Protein AF-A0A3A0GDC6-F1 (afdb_monomer)

Nearest PDB structures (foldseek):
  3p01-assembly2_C  TM=3.573E-01  e=4.827E+00  Nostoc sp. PCC 7120 = FACHB-418
  1r8g-assembly1_A  TM=3.312E-01  e=4.232E+00  Escherichia coli
  2rrn-assembly1_A  TM=3.074E-01  e=6.705E+00  Thermus thermophilus HB8

pLDDT: mean 81.89, std 13.99, range [36.81, 94.62]

Foldseek 3Di:
DPQLFFKFKDFPVVDDDPVLVVVCVVPVVQFAKDPDWQAAPQPRTTMTMTGRNVLDDPVNVVVVSVCCRPPPSNVCVVVVHDDDRVSRTDRPDDPD

Radius of gyration: 12.7 Å; Cα contacts (8 Å, |Δi|>4): 130; chains: 1; bounding box: 35×28×30 Å

Solvent-accessible surface area (backbone atoms only — not comparable to full-atom values): 5557 Å² total; per-residue (Å²): 130,83,80,48,63,30,32,37,47,32,48,55,91,77,42,75,52,73,67,57,53,51,58,28,66,76,42,56,91,39,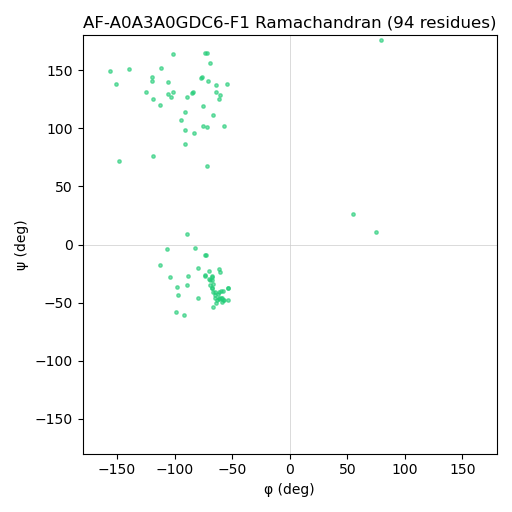31,37,73,52,92,64,73,48,61,34,86,75,82,62,52,52,28,36,38,35,33,29,59,82,77,38,54,79,65,55,46,51,50,53,52,51,45,43,43,64,61,47,48,33,46,32,53,73,71,77,40,78,78,49,78,69,71,30,41,45,57,67,66,81,90,125

Structure (mmCIF, N/CA/C/O backbone):
data_AF-A0A3A0GDC6-F1
#
_entry.id   AF-A0A3A0GDC6-F1
#
loop_
_atom_site.group_PDB
_atom_site.id
_atom_site.type_symbol
_atom_site.label_atom_id
_atom_site.label_alt_id
_atom_site.label_comp_id
_atom_site.label_asym_id
_atom_site.label_entity_id
_atom_site.label_seq_id
_atom_site.pdbx_PDB_ins_code
_atom_site.Cartn_x
_atom_site.Cartn_y
_atom_site.Cartn_z
_atom_site.occupancy
_atom_site.B_iso_or_equiv
_atom_site.auth_seq_id
_atom_site.auth_comp_id
_atom_site.auth_asym_id
_atom_site.auth_atom_id
_atom_site.pdbx_PDB_model_num
ATOM 1 N N . MET A 1 1 ? -21.275 4.076 -2.628 1.00 41.06 1 MET A N 1
ATOM 2 C CA . MET A 1 1 ? -20.330 2.986 -2.950 1.00 41.06 1 MET A CA 1
ATOM 3 C C . MET A 1 1 ? -19.615 2.640 -1.650 1.00 41.06 1 MET A C 1
ATOM 5 O O . MET A 1 1 ? -19.027 3.542 -1.076 1.00 41.06 1 MET A O 1
ATOM 9 N N . ARG A 1 2 ? -19.776 1.430 -1.090 1.00 49.06 2 ARG A N 1
ATOM 10 C CA . ARG A 1 2 ? -18.988 1.018 0.090 1.00 49.06 2 ARG A CA 1
ATOM 11 C C . ARG A 1 2 ? -17.540 0.917 -0.384 1.00 49.06 2 ARG A C 1
ATOM 13 O O . ARG A 1 2 ? -17.281 0.066 -1.230 1.00 49.06 2 ARG A O 1
ATOM 20 N N . ASP A 1 3 ? -16.660 1.806 0.076 1.00 56.22 3 ASP A N 1
ATOM 21 C CA . ASP A 1 3 ? -15.225 1.737 -0.227 1.00 56.22 3 ASP A CA 1
ATOM 22 C C . ASP A 1 3 ? -14.722 0.363 0.248 1.00 56.22 3 ASP A C 1
ATOM 24 O O . ASP A 1 3 ? -14.590 0.121 1.442 1.00 56.22 3 ASP A O 1
ATOM 28 N N . ARG A 1 4 ? -14.534 -0.570 -0.693 1.00 70.50 4 ARG A N 1
ATOM 29 C CA . ARG A 1 4 ? -13.976 -1.914 -0.451 1.00 70.50 4 ARG A CA 1
ATOM 30 C C . ARG A 1 4 ? -12.443 -1.894 -0.411 1.00 70.50 4 ARG A C 1
ATOM 32 O O . ARG A 1 4 ? -11.820 -2.928 -0.192 1.00 70.50 4 ARG A O 1
ATOM 39 N N . VAL A 1 5 ? -11.843 -0.730 -0.661 1.00 80.62 5 VAL A N 1
ATOM 40 C CA . VAL A 1 5 ? -10.400 -0.497 -0.603 1.00 80.62 5 VAL A CA 1
ATOM 41 C C . VAL A 1 5 ? -9.985 -0.414 0.858 1.00 80.62 5 VAL A C 1
ATOM 43 O O . VAL A 1 5 ? -10.469 0.456 1.580 1.00 80.62 5 VAL A O 1
ATOM 46 N N . ALA A 1 6 ? -9.103 -1.320 1.275 1.00 87.75 6 ALA A N 1
ATOM 47 C CA . ALA A 1 6 ? -8.606 -1.388 2.648 1.00 87.75 6 ALA A CA 1
ATOM 48 C C . ALA A 1 6 ? -7.116 -1.039 2.739 1.00 87.75 6 ALA A C 1
ATOM 50 O O . ALA A 1 6 ? -6.625 -0.724 3.815 1.00 87.75 6 ALA A O 1
ATOM 51 N N . ILE A 1 7 ? -6.390 -1.075 1.621 1.00 90.31 7 ILE A N 1
ATOM 52 C CA . ILE A 1 7 ? -5.000 -0.640 1.546 1.00 90.31 7 ILE A CA 1
ATOM 53 C C . ILE A 1 7 ? -4.695 -0.138 0.135 1.00 90.31 7 ILE A C 1
ATOM 55 O O . ILE A 1 7 ? -5.131 -0.724 -0.855 1.00 90.31 7 ILE A O 1
ATOM 59 N N . VAL A 1 8 ? -3.955 0.960 0.051 1.00 91.31 8 VAL A N 1
ATOM 60 C CA . VAL A 1 8 ? -3.412 1.496 -1.199 1.00 91.31 8 VAL A CA 1
ATOM 61 C C . VAL A 1 8 ? -1.899 1.535 -1.104 1.00 91.31 8 VAL A C 1
ATOM 63 O O . VAL A 1 8 ? -1.347 1.859 -0.053 1.00 91.31 8 VAL A O 1
ATOM 66 N N . PHE A 1 9 ? -1.237 1.205 -2.201 1.00 91.44 9 PHE A N 1
ATOM 67 C CA . PHE A 1 9 ? 0.210 1.199 -2.345 1.00 91.44 9 PHE A CA 1
ATOM 68 C C . PHE A 1 9 ? 0.627 2.307 -3.316 1.00 91.44 9 PHE A C 1
ATOM 70 O O . PHE A 1 9 ? -0.144 2.678 -4.189 1.00 91.44 9 PHE A O 1
ATOM 77 N N . TYR A 1 10 ? 1.827 2.860 -3.179 1.00 89.69 10 TYR A N 1
ATOM 78 C CA . TYR A 1 10 ? 2.340 3.850 -4.131 1.00 89.69 10 TYR A CA 1
ATOM 79 C C . TYR A 1 10 ? 3.872 3.893 -4.130 1.00 89.69 10 TYR A C 1
ATOM 81 O O . TYR A 1 10 ? 4.489 3.652 -3.084 1.00 89.69 10 TYR A O 1
ATOM 89 N N . PRO A 1 11 ? 4.517 4.219 -5.265 1.00 89.12 11 PRO A N 1
ATOM 90 C CA . PRO A 1 11 ? 5.963 4.399 -5.310 1.00 89.12 11 PRO A CA 1
ATOM 91 C C . PRO A 1 11 ? 6.399 5.534 -4.381 1.00 89.12 11 PRO A C 1
ATOM 93 O O . PRO A 1 11 ? 5.891 6.652 -4.452 1.00 89.12 11 PRO A O 1
ATOM 96 N N . GLU A 1 12 ? 7.378 5.273 -3.516 1.00 91.00 12 GLU A N 1
ATOM 97 C CA . GLU A 1 12 ? 7.818 6.238 -2.502 1.00 91.00 12 GLU A CA 1
ATOM 98 C C . GLU A 1 12 ? 8.281 7.565 -3.117 1.00 91.00 12 GLU A C 1
ATOM 100 O O . GLU A 1 12 ? 7.981 8.633 -2.589 1.00 91.00 12 GLU A O 1
ATOM 105 N N . LYS A 1 13 ? 8.999 7.493 -4.243 1.00 88.88 13 LYS A N 1
ATOM 106 C CA . LYS A 1 13 ? 9.549 8.669 -4.930 1.00 88.88 13 LYS A CA 1
ATOM 107 C C . LYS A 1 13 ? 8.485 9.546 -5.583 1.00 88.88 13 LYS A C 1
ATOM 109 O O . LYS A 1 13 ? 8.700 10.745 -5.715 1.00 88.88 13 LYS A O 1
ATOM 114 N N . GLU A 1 14 ? 7.385 8.947 -6.022 1.00 86.88 14 GLU A N 1
ATOM 115 C CA . GLU A 1 14 ? 6.295 9.646 -6.710 1.00 86.88 14 GLU A CA 1
ATOM 116 C C . GLU A 1 14 ? 5.268 10.180 -5.708 1.00 86.88 14 GLU A C 1
ATOM 118 O O . GLU A 1 14 ? 4.644 11.213 -5.941 1.00 86.88 14 GLU A O 1
ATOM 123 N N . GLY A 1 15 ? 5.156 9.519 -4.554 1.00 88.88 15 GLY A N 1
ATOM 124 C CA . GLY A 1 15 ? 4.187 9.856 -3.526 1.00 88.88 15 GLY A CA 1
ATOM 125 C C . GLY A 1 15 ? 2.785 9.321 -3.840 1.00 88.88 15 GLY A C 1
ATOM 126 O O . GLY A 1 15 ? 2.554 8.696 -4.876 1.00 88.88 15 GLY A O 1
ATOM 127 N N . PRO A 1 16 ? 1.837 9.511 -2.909 1.00 88.69 16 PRO A N 1
ATOM 128 C CA . PRO A 1 16 ? 0.469 9.052 -3.091 1.00 88.69 16 PRO A CA 1
ATOM 129 C C . PRO A 1 16 ? -0.250 9.895 -4.148 1.00 88.69 16 PRO A C 1
ATOM 131 O O . PRO A 1 16 ? -0.135 11.123 -4.177 1.00 88.69 16 PRO A O 1
ATOM 134 N N . LEU A 1 17 ? -1.055 9.236 -4.978 1.00 86.44 17 LEU A N 1
ATOM 135 C CA . LEU A 1 17 ? -1.872 9.906 -5.989 1.00 86.44 17 LEU A CA 1
ATOM 136 C C . LEU A 1 17 ? -3.015 10.720 -5.343 1.00 86.44 17 LEU A C 1
ATOM 138 O O . LEU A 1 17 ? -3.462 10.394 -4.236 1.00 86.44 17 LEU A O 1
ATOM 142 N N . PRO A 1 18 ? -3.561 11.752 -6.021 1.00 87.50 18 PRO A N 1
ATOM 143 C CA . PRO A 1 18 ? -4.640 12.581 -5.475 1.00 87.50 18 PRO A CA 1
ATOM 144 C C . PRO A 1 18 ? -5.868 11.792 -5.000 1.00 87.50 18 PRO A C 1
ATOM 146 O O . PRO A 1 18 ? -6.438 12.128 -3.960 1.00 87.50 18 PRO A O 1
ATOM 149 N N . ALA A 1 19 ? -6.243 10.722 -5.709 1.00 84.56 19 ALA A N 1
ATOM 150 C CA . ALA A 1 19 ? -7.356 9.851 -5.332 1.00 84.56 19 ALA A CA 1
ATOM 151 C C . ALA A 1 19 ? -7.077 9.064 -4.040 1.00 84.56 19 ALA A C 1
ATOM 153 O O . ALA A 1 19 ? -7.961 8.936 -3.195 1.00 84.56 19 ALA A O 1
ATOM 154 N N . MET A 1 20 ? -5.836 8.610 -3.829 1.00 87.88 20 MET A N 1
ATOM 155 C CA . MET A 1 20 ? -5.413 7.954 -2.584 1.00 87.88 20 MET A CA 1
ATOM 156 C C . MET A 1 20 ? -5.478 8.926 -1.405 1.00 87.88 20 MET A C 1
ATOM 158 O O . MET A 1 20 ? -5.958 8.572 -0.331 1.00 87.88 20 MET A O 1
ATOM 162 N N . LEU A 1 21 ? -5.055 10.175 -1.619 1.00 88.94 21 LEU A N 1
ATOM 163 C CA . LEU A 1 21 ? -5.142 11.238 -0.617 1.00 88.94 21 LEU A CA 1
ATOM 164 C C . LEU A 1 21 ? -6.589 11.641 -0.321 1.00 88.94 21 LEU A C 1
ATOM 166 O O . LEU A 1 21 ? -6.925 11.978 0.812 1.00 88.94 21 LEU A O 1
ATOM 170 N N . GLU A 1 22 ? -7.461 11.666 -1.327 1.00 88.75 22 GLU A N 1
ATOM 171 C CA . GLU A 1 22 ? -8.894 11.881 -1.119 1.00 88.75 22 GLU A CA 1
ATOM 172 C C . GLU A 1 22 ? -9.517 10.725 -0.332 1.00 88.75 22 GLU A C 1
ATOM 174 O O . GLU A 1 22 ? -10.218 10.964 0.651 1.00 88.75 22 GLU A O 1
ATOM 179 N N . TRP A 1 23 ? -9.209 9.482 -0.708 1.00 87.38 23 TRP A N 1
ATOM 180 C CA . TRP A 1 23 ? -9.631 8.296 0.025 1.00 87.38 23 TRP A CA 1
ATOM 181 C C . TRP A 1 23 ? -9.153 8.356 1.480 1.00 87.38 23 TRP A C 1
ATOM 183 O O . TRP A 1 23 ? -9.970 8.206 2.386 1.00 87.38 23 TRP A O 1
ATOM 193 N N . GLN A 1 24 ? -7.884 8.672 1.738 1.00 91.12 24 GLN A N 1
ATOM 194 C CA . GLN A 1 24 ? -7.358 8.826 3.094 1.00 91.12 24 GLN A CA 1
ATOM 195 C C . GLN A 1 24 ? -8.122 9.893 3.896 1.00 91.12 24 GLN A C 1
ATOM 197 O O . GLN A 1 24 ? -8.559 9.633 5.016 1.00 91.12 24 GLN A O 1
ATOM 202 N N . ARG A 1 25 ? -8.353 11.075 3.304 1.00 91.75 25 ARG A N 1
ATOM 203 C CA . ARG A 1 25 ? -9.028 12.215 3.954 1.00 91.75 25 ARG A CA 1
ATOM 204 C C . ARG A 1 25 ? -10.461 11.935 4.397 1.00 91.75 25 ARG A C 1
ATOM 206 O O . ARG A 1 25 ? -10.954 12.637 5.274 1.00 91.75 25 ARG A O 1
ATOM 213 N N . ARG A 1 26 ? -11.132 10.931 3.825 1.00 90.06 26 ARG A N 1
ATOM 214 C CA . ARG A 1 26 ? -12.481 10.538 4.265 1.00 90.06 26 ARG A CA 1
ATOM 215 C C . ARG A 1 26 ? -12.483 9.932 5.672 1.00 90.06 26 ARG A C 1
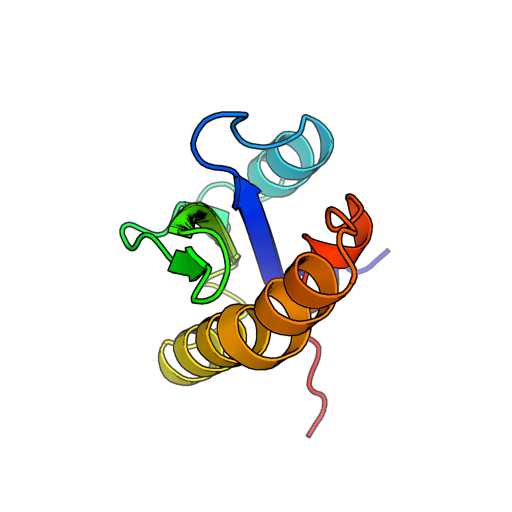ATOM 217 O O . ARG A 1 26 ? -13.482 10.081 6.359 1.00 90.06 26 ARG A O 1
ATOM 224 N N . ASN A 1 27 ? -11.400 9.263 6.088 1.00 90.06 27 ASN A N 1
ATOM 225 C CA . ASN A 1 27 ? -11.262 8.662 7.423 1.00 90.06 27 ASN A CA 1
ATOM 226 C C . ASN A 1 27 ? -9.785 8.693 7.880 1.00 90.06 27 ASN A C 1
ATOM 228 O O . ASN A 1 27 ? -9.139 7.645 7.898 1.00 90.06 27 ASN A O 1
ATOM 232 N N . PRO A 1 28 ? -9.222 9.866 8.225 1.00 88.88 28 PRO A N 1
ATOM 233 C CA . PRO A 1 28 ? -7.783 10.019 8.469 1.00 88.88 28 PRO A CA 1
ATOM 234 C C . PRO A 1 28 ? -7.285 9.280 9.719 1.00 88.88 28 PRO A C 1
ATOM 236 O O . PRO A 1 28 ? -6.136 8.851 9.753 1.00 88.88 28 PRO A O 1
ATOM 239 N N . ASP A 1 29 ? -8.150 9.083 10.717 1.00 90.44 29 ASP A N 1
ATOM 240 C CA . ASP A 1 29 ? -7.796 8.376 11.955 1.00 90.44 29 ASP A CA 1
ATOM 241 C C . ASP A 1 29 ? -7.661 6.861 11.745 1.00 90.44 29 ASP A C 1
ATOM 243 O O . ASP A 1 29 ? -6.921 6.188 12.462 1.00 90.44 29 ASP A O 1
ATOM 247 N N . TRP A 1 30 ? -8.367 6.310 10.754 1.00 89.75 30 TRP A N 1
ATOM 248 C CA . TRP A 1 30 ? -8.330 4.882 10.427 1.00 89.75 30 TRP A CA 1
ATOM 249 C C . TRP A 1 30 ? -7.383 4.588 9.264 1.00 89.75 30 TRP A C 1
ATOM 251 O O . TRP A 1 30 ? -6.699 3.568 9.280 1.00 89.75 30 TRP A O 1
ATOM 261 N N . ARG A 1 31 ? -7.314 5.485 8.272 1.00 92.44 31 ARG A N 1
ATOM 262 C CA . ARG A 1 31 ? -6.513 5.341 7.048 1.00 92.44 31 ARG A CA 1
ATOM 263 C C . ARG A 1 31 ? -5.132 5.938 7.255 1.00 92.44 31 ARG A C 1
ATOM 265 O O . ARG A 1 31 ? -4.878 7.107 6.954 1.00 92.44 31 ARG A O 1
ATOM 272 N N . GLN A 1 32 ? -4.237 5.120 7.786 1.00 93.56 32 GLN A N 1
ATOM 273 C CA . GLN A 1 32 ? -2.923 5.566 8.226 1.00 93.56 32 GLN A CA 1
ATOM 274 C C . GLN A 1 32 ? -1.819 5.122 7.262 1.00 93.56 32 GLN A C 1
ATOM 276 O O . GLN A 1 32 ? -1.855 3.992 6.764 1.00 93.56 32 GLN A O 1
ATOM 281 N N . PRO A 1 33 ? -0.827 5.992 6.989 1.00 94.25 33 PRO A N 1
ATOM 282 C CA . PRO A 1 33 ? 0.377 5.585 6.286 1.00 94.25 33 PRO A CA 1
ATOM 283 C C . PRO A 1 33 ? 1.132 4.574 7.148 1.00 94.25 33 PRO A C 1
ATOM 285 O O . PRO A 1 33 ? 1.348 4.790 8.341 1.00 94.25 33 PRO A O 1
ATOM 288 N N . LEU A 1 34 ? 1.534 3.465 6.541 1.00 93.88 34 LEU A N 1
ATOM 289 C CA . LEU A 1 34 ? 2.312 2.449 7.230 1.00 93.88 34 LEU A CA 1
ATOM 290 C C . LEU A 1 34 ? 3.772 2.904 7.376 1.00 93.88 34 LEU A C 1
ATOM 292 O O . LEU A 1 34 ? 4.316 3.538 6.464 1.00 93.88 34 LEU A O 1
ATOM 296 N N . PRO A 1 35 ? 4.430 2.572 8.501 1.00 91.31 35 PRO A N 1
ATOM 297 C CA . PRO A 1 35 ? 5.833 2.920 8.710 1.00 91.31 35 PRO A CA 1
ATOM 298 C C . PRO A 1 35 ? 6.769 2.115 7.799 1.00 91.31 35 PRO A C 1
ATOM 300 O O . PRO A 1 35 ? 7.827 2.615 7.408 1.00 91.31 35 PRO A O 1
ATOM 303 N N . ASP A 1 36 ? 6.368 0.894 7.447 1.00 90.00 36 ASP A N 1
ATOM 304 C CA . ASP A 1 36 ? 7.177 -0.041 6.676 1.00 90.00 36 ASP A CA 1
ATOM 305 C C . ASP A 1 36 ? 7.209 0.307 5.183 1.00 90.00 36 ASP A C 1
ATOM 307 O O . ASP A 1 36 ? 6.216 0.726 4.583 1.00 90.00 36 ASP A O 1
ATOM 311 N N . VAL A 1 37 ? 8.374 0.084 4.574 1.00 93.19 37 VAL A N 1
ATOM 312 C CA . VAL A 1 37 ? 8.593 0.213 3.130 1.00 93.19 37 VAL A CA 1
ATOM 313 C C . VAL A 1 37 ? 8.624 -1.177 2.510 1.00 93.19 37 VAL A C 1
ATOM 315 O O . VAL A 1 37 ? 9.396 -2.043 2.922 1.00 93.19 37 VAL A O 1
ATOM 318 N N . VAL A 1 38 ? 7.803 -1.384 1.485 1.00 91.44 38 VAL A N 1
ATOM 319 C CA . VAL A 1 38 ? 7.811 -2.594 0.662 1.00 91.44 38 VAL A CA 1
ATOM 320 C C . VAL A 1 38 ? 8.791 -2.383 -0.484 1.00 91.44 38 VAL A C 1
ATOM 322 O O . VAL A 1 38 ? 8.692 -1.404 -1.213 1.00 91.44 38 VAL A O 1
ATOM 325 N N . VAL A 1 39 ? 9.740 -3.297 -0.670 1.00 90.56 39 VAL A N 1
ATOM 326 C CA . VAL A 1 39 ? 10.712 -3.217 -1.771 1.00 90.56 39 VAL A CA 1
ATOM 327 C C . VAL A 1 39 ? 10.353 -4.238 -2.844 1.00 90.56 39 VAL A C 1
ATOM 329 O O . VAL A 1 39 ? 10.155 -5.416 -2.539 1.00 90.56 39 VAL A O 1
ATOM 332 N N . CYS A 1 40 ? 10.279 -3.796 -4.103 1.00 88.38 40 CYS A N 1
ATOM 333 C CA . CYS A 1 40 ? 10.091 -4.695 -5.239 1.00 88.38 40 CYS A CA 1
ATOM 334 C C . CYS A 1 40 ? 11.271 -5.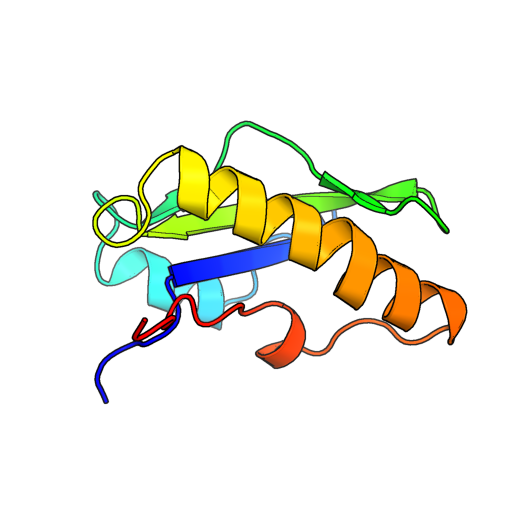673 -5.342 1.00 88.38 40 CYS A C 1
ATOM 336 O O . CYS A 1 40 ? 12.411 -5.222 -5.481 1.00 88.38 40 CYS A O 1
ATOM 338 N N . PRO A 1 41 ? 11.031 -6.996 -5.356 1.00 86.69 41 PRO A N 1
ATOM 339 C CA . PRO A 1 41 ? 12.107 -7.980 -5.435 1.00 86.69 41 PRO A CA 1
ATOM 340 C C . PRO A 1 41 ? 12.776 -8.054 -6.819 1.00 86.69 41 PRO A C 1
ATOM 342 O O . PRO A 1 41 ? 13.779 -8.745 -6.960 1.00 86.69 41 PRO A O 1
ATOM 345 N N . VAL A 1 42 ? 12.223 -7.381 -7.839 1.00 88.69 42 VAL A N 1
ATOM 346 C CA . VAL A 1 42 ? 12.713 -7.425 -9.229 1.00 88.69 42 VAL A CA 1
ATOM 347 C C . VAL A 1 42 ? 13.582 -6.210 -9.558 1.00 88.69 42 VAL A C 1
ATOM 349 O O . VAL A 1 42 ? 14.743 -6.369 -9.917 1.00 88.69 42 VAL A O 1
ATOM 352 N N . CYS A 1 43 ? 13.047 -4.993 -9.419 1.00 87.44 43 CYS A N 1
ATOM 353 C CA . CYS A 1 43 ? 13.750 -3.755 -9.784 1.00 87.44 43 CYS A CA 1
ATOM 354 C C . CYS A 1 43 ? 14.239 -2.922 -8.588 1.00 87.44 43 CYS A C 1
ATOM 356 O O . CYS A 1 43 ? 14.879 -1.892 -8.788 1.00 87.44 43 CYS A O 1
ATOM 358 N N . GLY A 1 44 ? 13.923 -3.325 -7.352 1.00 89.19 44 GLY A N 1
ATOM 359 C CA . GLY A 1 44 ? 14.347 -2.622 -6.138 1.00 89.19 44 GLY A CA 1
ATOM 360 C C . GLY A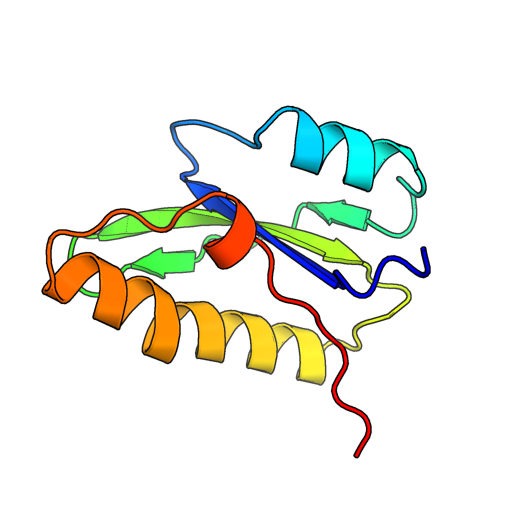 1 44 ? 13.603 -1.316 -5.837 1.00 89.19 44 GLY A C 1
ATOM 361 O O . GLY A 1 44 ? 14.034 -0.577 -4.954 1.00 89.19 44 GLY A O 1
ATOM 362 N N . ILE A 1 45 ? 12.504 -0.999 -6.536 1.00 88.38 45 ILE A N 1
ATOM 363 C CA . ILE A 1 45 ? 11.716 0.205 -6.232 1.00 88.38 45 ILE A CA 1
ATOM 364 C C . ILE A 1 45 ? 11.099 0.124 -4.829 1.00 88.38 45 ILE A C 1
ATOM 366 O O . ILE A 1 45 ? 10.583 -0.920 -4.422 1.00 88.38 45 ILE A O 1
ATOM 370 N N . ALA A 1 46 ? 11.162 1.239 -4.100 1.00 92.06 46 ALA A N 1
ATOM 371 C CA . ALA A 1 46 ? 10.538 1.401 -2.795 1.00 92.06 46 ALA A CA 1
ATOM 372 C C . ALA A 1 46 ? 9.066 1.805 -2.947 1.00 92.06 46 ALA A C 1
ATOM 374 O O . ALA A 1 46 ? 8.736 2.736 -3.685 1.00 92.06 46 ALA A O 1
ATOM 375 N N . VAL A 1 47 ? 8.192 1.111 -2.227 1.00 91.88 47 VAL A N 1
ATOM 376 C CA . VAL A 1 47 ? 6.742 1.292 -2.226 1.00 91.88 47 VAL A CA 1
ATOM 377 C C . VAL A 1 47 ? 6.275 1.540 -0.795 1.00 91.88 47 VAL A C 1
ATOM 379 O O . VAL A 1 47 ? 6.633 0.821 0.138 1.00 91.88 47 VAL A O 1
ATOM 382 N N . ARG A 1 48 ? 5.459 2.575 -0.627 1.00 94.62 48 ARG A N 1
ATOM 383 C CA . ARG A 1 48 ? 4.773 2.926 0.619 1.00 94.62 48 ARG A CA 1
ATOM 384 C C . ARG A 1 48 ? 3.322 2.460 0.543 1.00 94.62 48 ARG A C 1
ATOM 386 O O . ARG A 1 48 ? 2.816 2.172 -0.541 1.00 94.62 48 ARG A O 1
ATOM 393 N N . ALA A 1 49 ? 2.647 2.404 1.686 1.00 93.75 49 ALA A N 1
ATOM 394 C CA . ALA A 1 49 ? 1.237 2.047 1.740 1.00 93.75 49 ALA A CA 1
ATOM 395 C C . ALA A 1 49 ? 0.462 2.900 2.747 1.00 93.75 49 ALA A C 1
ATOM 397 O O . ALA A 1 49 ? 1.018 3.333 3.755 1.00 93.75 49 ALA A O 1
ATOM 398 N N . ILE A 1 50 ? -0.830 3.098 2.490 1.00 93.75 50 ILE A N 1
ATOM 399 C CA . ILE A 1 50 ? -1.808 3.630 3.448 1.00 93.75 50 ILE A CA 1
ATOM 400 C C . ILE A 1 50 ? -2.874 2.555 3.637 1.00 93.75 50 ILE A C 1
ATOM 402 O O . ILE A 1 50 ? -3.461 2.099 2.656 1.00 93.75 50 ILE A O 1
ATOM 406 N N . ALA A 1 51 ? -3.130 2.153 4.879 1.00 92.56 51 ALA A N 1
ATOM 407 C CA . ALA A 1 51 ? -4.083 1.097 5.208 1.00 92.56 51 ALA A CA 1
ATOM 408 C C . ALA A 1 51 ? -5.211 1.617 6.099 1.00 92.56 51 ALA A C 1
ATOM 410 O O . ALA A 1 51 ? -4.985 2.451 6.971 1.00 92.56 51 ALA A O 1
ATOM 411 N N . ASP A 1 52 ? -6.415 1.092 5.894 1.00 92.06 52 ASP A N 1
ATOM 412 C CA . ASP A 1 52 ? -7.566 1.274 6.768 1.00 92.06 52 ASP A CA 1
ATOM 413 C C . ASP A 1 52 ? -7.479 0.271 7.929 1.00 92.06 52 ASP A C 1
ATOM 415 O O . ASP A 1 52 ? -7.852 -0.899 7.813 1.00 92.06 52 ASP A O 1
ATOM 419 N N . LEU A 1 53 ? -6.938 0.732 9.056 1.00 89.12 53 LEU A N 1
ATOM 420 C CA . LEU A 1 53 ? -6.694 -0.084 10.248 1.00 89.12 53 LEU A CA 1
ATOM 421 C C . LEU A 1 53 ? -7.979 -0.431 11.014 1.00 89.12 53 LEU A C 1
ATOM 423 O O . LEU A 1 53 ? -7.939 -1.251 11.928 1.00 89.12 53 LEU A O 1
ATOM 427 N N . ALA A 1 54 ? -9.120 0.166 10.652 1.00 88.31 54 ALA A N 1
ATOM 428 C CA . ALA A 1 54 ? -10.420 -0.264 11.159 1.00 88.31 54 ALA A CA 1
ATOM 429 C C . ALA A 1 54 ? -10.947 -1.507 10.418 1.00 88.31 54 ALA A C 1
ATOM 431 O O . ALA A 1 54 ? -11.814 -2.206 10.942 1.00 88.31 54 ALA A O 1
ATOM 432 N N . LEU A 1 55 ? -10.437 -1.783 9.209 1.00 84.56 55 LEU A N 1
ATOM 433 C CA . LEU A 1 55 ? -10.845 -2.916 8.373 1.00 84.56 55 LEU A CA 1
ATOM 434 C C . LEU A 1 55 ? -9.838 -4.067 8.359 1.00 84.56 55 LEU A C 1
ATOM 436 O O . LEU A 1 55 ? -10.240 -5.204 8.120 1.00 84.56 55 LEU A O 1
ATOM 440 N N . LEU A 1 56 ? -8.552 -3.781 8.570 1.00 84.94 56 LEU A N 1
ATOM 441 C CA . LEU A 1 56 ? -7.484 -4.777 8.530 1.00 84.94 56 LEU A CA 1
ATOM 442 C C . LEU A 1 56 ? -6.882 -4.988 9.914 1.00 84.94 56 LEU A C 1
ATOM 444 O O . LEU A 1 56 ? -6.276 -4.081 10.485 1.00 84.94 56 LEU A O 1
ATOM 448 N N . ASP A 1 57 ? -6.964 -6.219 10.411 1.00 86.88 57 ASP A N 1
ATOM 449 C CA . ASP A 1 57 ? -6.157 -6.630 11.555 1.00 86.88 57 ASP A CA 1
ATOM 450 C C . ASP A 1 57 ? -4.663 -6.791 11.166 1.00 86.88 57 ASP A C 1
ATOM 452 O O . ASP A 1 57 ? -4.318 -6.879 9.980 1.00 86.88 57 ASP A O 1
ATOM 456 N N . PRO A 1 58 ? -3.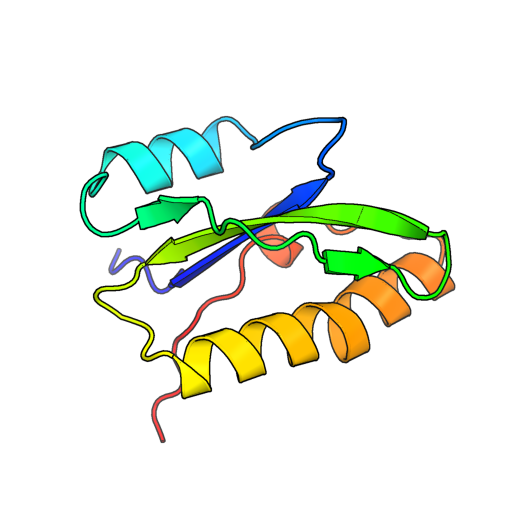730 -6.865 12.137 1.00 88.06 58 PRO A N 1
ATOM 457 C CA . PRO A 1 58 ? -2.295 -6.970 11.847 1.00 88.06 58 PRO A CA 1
ATOM 458 C C . PRO A 1 58 ? -1.873 -8.209 11.037 1.00 88.06 58 PRO A C 1
ATOM 460 O O . PRO A 1 58 ? -0.808 -8.220 10.415 1.00 88.06 58 PRO A O 1
ATOM 463 N N . THR A 1 59 ? -2.645 -9.293 11.063 1.00 90.00 59 THR A N 1
ATOM 464 C CA . THR A 1 59 ? -2.379 -10.498 10.264 1.00 90.00 59 THR A CA 1
ATOM 465 C C . THR A 1 59 ? -2.849 -10.302 8.831 1.00 90.00 59 THR A C 1
ATOM 467 O O . THR A 1 59 ? -2.076 -10.559 7.907 1.00 90.00 59 THR A O 1
ATOM 470 N N . GLN A 1 60 ? -4.059 -9.777 8.644 1.00 88.88 60 GLN A N 1
ATOM 471 C CA . GLN A 1 60 ? -4.598 -9.425 7.330 1.00 88.88 60 GLN A CA 1
ATOM 472 C C . GLN A 1 60 ? -3.729 -8.377 6.630 1.00 88.88 60 GLN A C 1
ATOM 474 O O . GLN A 1 60 ? -3.440 -8.509 5.442 1.00 88.88 60 GLN A O 1
ATOM 479 N N . LEU A 1 61 ? -3.23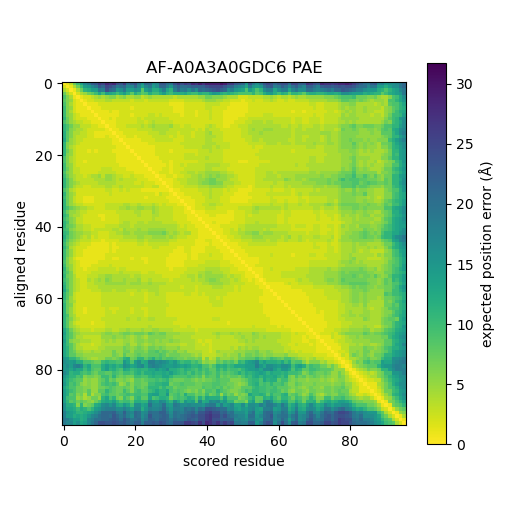5 -7.384 7.372 1.00 89.25 61 LEU A N 1
ATOM 480 C CA . LEU A 1 61 ? -2.320 -6.368 6.860 1.00 89.25 61 LEU A CA 1
ATOM 481 C C . LEU A 1 61 ? -1.029 -6.987 6.307 1.00 89.25 61 LEU A C 1
ATOM 483 O O . LEU A 1 61 ? -0.634 -6.712 5.174 1.00 89.25 61 LEU A O 1
ATOM 487 N N . ARG A 1 62 ? -0.390 -7.874 7.081 1.00 89.75 62 ARG A N 1
ATOM 488 C CA . ARG A 1 62 ? 0.829 -8.580 6.650 1.00 89.75 62 ARG A CA 1
ATOM 489 C C . ARG A 1 62 ? 0.583 -9.448 5.420 1.00 89.75 62 ARG A C 1
ATOM 491 O O . ARG A 1 62 ? 1.419 -9.469 4.521 1.00 89.75 62 ARG A O 1
ATOM 498 N N . GLN A 1 63 ? -0.556 -10.136 5.361 1.00 89.31 63 GLN A N 1
ATOM 499 C CA . GLN A 1 63 ? -0.941 -10.937 4.198 1.00 89.31 63 GLN A CA 1
ATOM 500 C C . GLN A 1 63 ? -1.173 -10.068 2.957 1.00 89.31 63 GLN A C 1
ATOM 502 O O . GLN A 1 63 ? -0.690 -10.415 1.882 1.00 89.31 63 GLN A O 1
ATOM 507 N N . ALA A 1 64 ? -1.852 -8.927 3.098 1.00 87.62 64 ALA A N 1
ATOM 508 C CA . ALA A 1 64 ? -2.085 -7.996 1.997 1.00 87.62 64 ALA A CA 1
ATOM 509 C C . ALA A 1 64 ? -0.769 -7.429 1.442 1.00 87.62 64 ALA A C 1
ATOM 511 O O . ALA A 1 64 ? -0.581 -7.397 0.228 1.00 87.62 64 ALA A O 1
ATOM 512 N N . ILE A 1 65 ? 0.169 -7.055 2.319 1.00 90.19 65 ILE A N 1
ATOM 513 C CA . ILE A 1 65 ? 1.506 -6.587 1.927 1.00 90.19 65 ILE A CA 1
ATOM 514 C C . ILE A 1 65 ? 2.293 -7.689 1.213 1.00 90.19 65 ILE A C 1
ATOM 516 O O . ILE A 1 65 ? 2.870 -7.439 0.154 1.00 90.19 65 ILE A O 1
ATOM 520 N N . ALA A 1 66 ? 2.317 -8.904 1.769 1.00 88.94 66 ALA A N 1
ATOM 521 C CA . ALA A 1 66 ? 3.023 -10.032 1.165 1.00 88.94 66 ALA A CA 1
ATOM 522 C C . ALA A 1 66 ? 2.471 -10.344 -0.232 1.00 88.94 66 ALA A C 1
ATOM 524 O O . ALA A 1 66 ? 3.236 -10.447 -1.185 1.00 88.94 66 ALA A O 1
ATOM 525 N N . ARG A 1 67 ? 1.142 -10.392 -0.367 1.00 86.69 67 ARG A N 1
ATOM 526 C CA . ARG A 1 67 ? 0.460 -10.613 -1.643 1.00 86.69 67 ARG A CA 1
ATOM 527 C C . ARG A 1 67 ? 0.761 -9.514 -2.655 1.00 86.69 67 ARG A C 1
ATOM 529 O O . ARG A 1 67 ? 1.075 -9.804 -3.802 1.00 86.69 67 ARG A O 1
ATOM 536 N N . PHE A 1 68 ? 0.695 -8.252 -2.238 1.00 87.56 68 PHE A N 1
ATOM 537 C CA . PHE A 1 68 ? 1.051 -7.139 -3.110 1.00 87.56 68 PHE A CA 1
ATOM 538 C C . PHE A 1 68 ? 2.498 -7.262 -3.607 1.00 87.56 68 PHE A C 1
ATOM 540 O O . PHE A 1 68 ? 2.748 -7.132 -4.802 1.00 87.56 68 PHE A O 1
ATOM 547 N N . ARG A 1 69 ? 3.448 -7.573 -2.717 1.00 88.75 69 ARG A N 1
ATOM 548 C CA . ARG A 1 69 ? 4.862 -7.734 -3.075 1.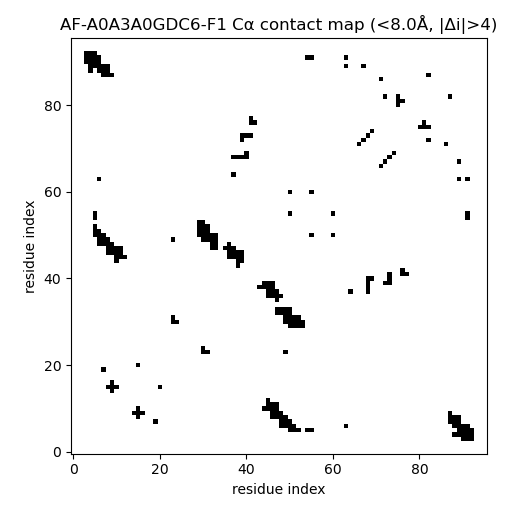00 88.75 69 ARG A CA 1
ATOM 549 C C . ARG A 1 69 ? 5.092 -8.902 -4.038 1.00 88.75 69 ARG A C 1
ATOM 551 O O . ARG A 1 69 ? 5.787 -8.732 -5.039 1.00 88.75 69 ARG A O 1
ATOM 558 N N . ASP A 1 70 ? 4.558 -10.073 -3.705 1.00 86.50 70 ASP A N 1
ATOM 559 C CA . ASP A 1 70 ? 4.935 -11.335 -4.344 1.00 86.50 70 ASP A CA 1
ATOM 560 C C . ASP A 1 70 ? 4.089 -11.651 -5.583 1.00 86.50 70 ASP A C 1
ATOM 562 O O . ASP A 1 70 ? 4.642 -12.158 -6.560 1.00 86.50 70 ASP A O 1
ATOM 566 N N . ASP A 1 71 ? 2.803 -11.290 -5.583 1.00 83.19 71 ASP A N 1
ATOM 567 C CA . ASP A 1 71 ? 1.887 -11.613 -6.683 1.00 83.19 71 ASP A CA 1
ATOM 568 C C . ASP A 1 71 ? 1.743 -10.446 -7.662 1.00 83.19 71 ASP A C 1
ATOM 570 O O . ASP A 1 71 ? 1.775 -10.652 -8.871 1.00 83.19 71 ASP A O 1
ATOM 574 N N . HIS A 1 72 ? 1.599 -9.215 -7.162 1.00 79.62 72 HIS A N 1
ATOM 575 C CA . HIS A 1 72 ? 1.305 -8.058 -8.014 1.00 79.62 72 HIS A CA 1
ATOM 576 C C . HIS A 1 72 ? 2.574 -7.343 -8.474 1.00 79.62 72 HIS A C 1
ATOM 578 O O . HIS A 1 72 ? 2.861 -7.274 -9.667 1.00 79.62 72 HIS A O 1
ATOM 584 N N . LEU A 1 73 ? 3.370 -6.836 -7.533 1.00 83.50 73 LEU A N 1
ATOM 585 C CA . LEU A 1 73 ? 4.529 -6.000 -7.833 1.00 83.50 73 LEU A C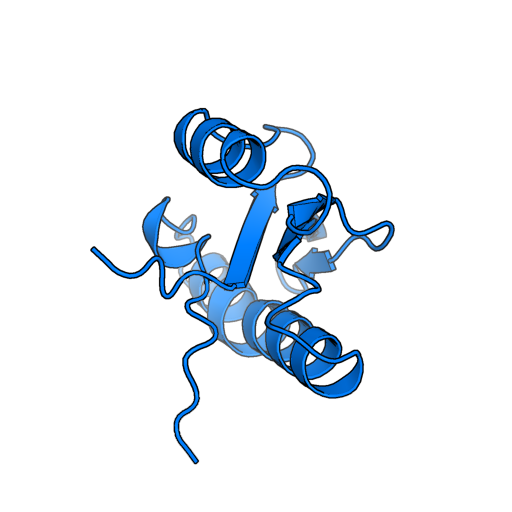A 1
ATOM 586 C C . LEU A 1 73 ? 5.625 -6.784 -8.561 1.00 83.50 73 LEU A C 1
ATOM 588 O O . LEU A 1 73 ? 6.221 -6.281 -9.515 1.00 83.50 73 LEU A O 1
ATOM 592 N N . ARG A 1 74 ? 5.874 -8.030 -8.142 1.00 83.56 74 ARG A N 1
ATOM 593 C CA . ARG A 1 74 ? 6.807 -8.927 -8.830 1.00 83.56 74 ARG A CA 1
ATOM 594 C C . ARG A 1 74 ? 6.360 -9.224 -10.262 1.00 83.56 74 ARG A C 1
ATOM 596 O O . ARG A 1 74 ? 7.203 -9.165 -11.157 1.00 83.56 74 ARG A O 1
ATOM 603 N N . ALA A 1 75 ? 5.085 -9.555 -10.476 1.00 81.25 75 ALA A N 1
ATOM 604 C CA . ALA A 1 75 ? 4.565 -9.892 -11.800 1.00 81.25 75 ALA A CA 1
ATOM 605 C C . ALA A 1 75 ? 4.594 -8.676 -12.732 1.00 81.25 75 ALA A C 1
ATOM 607 O O . ALA A 1 75 ? 5.271 -8.730 -13.755 1.00 81.25 75 ALA A O 1
ATOM 608 N N . ALA A 1 76 ? 3.991 -7.556 -12.316 1.00 77.62 76 ALA A N 1
ATOM 609 C CA . ALA A 1 76 ? 3.956 -6.320 -13.097 1.00 77.62 76 ALA A CA 1
ATOM 610 C C . ALA A 1 76 ? 5.369 -5.883 -13.513 1.00 77.62 76 ALA A C 1
ATOM 612 O O . ALA A 1 76 ? 5.653 -5.673 -14.693 1.00 77.62 76 ALA A O 1
ATOM 613 N N . CYS A 1 77 ? 6.309 -5.868 -12.562 1.00 80.56 77 CYS A N 1
ATOM 614 C CA . CYS A 1 77 ? 7.681 -5.480 -12.862 1.00 80.56 77 CYS A CA 1
ATOM 615 C C . CYS A 1 77 ? 8.405 -6.468 -13.796 1.00 80.56 77 CYS A C 1
ATOM 617 O O . CYS A 1 77 ? 9.234 -6.034 -14.596 1.00 80.56 77 CYS A O 1
ATOM 619 N N . SER A 1 78 ? 8.125 -7.773 -13.703 1.00 78.50 78 SER A N 1
ATOM 620 C CA . SER A 1 78 ? 8.725 -8.783 -14.592 1.00 78.50 78 SER A CA 1
ATOM 621 C C . SER A 1 78 ? 8.241 -8.643 -16.037 1.00 78.50 78 SER A C 1
ATOM 623 O O . SER A 1 78 ? 8.972 -8.982 -16.962 1.00 78.50 78 SER A O 1
ATOM 625 N N . GLU A 1 79 ? 7.039 -8.107 -16.237 1.00 76.44 79 GLU A N 1
ATOM 626 C CA . GLU A 1 79 ? 6.458 -7.839 -17.556 1.00 76.44 79 GLU A CA 1
ATOM 627 C C . GLU A 1 79 ? 6.809 -6.439 -18.092 1.00 76.44 79 GLU A C 1
ATOM 629 O O . GLU A 1 79 ? 6.271 -6.013 -19.111 1.00 76.44 79 GLU A O 1
ATOM 634 N N . HIS A 1 80 ? 7.721 -5.714 -17.425 1.00 71.50 80 HIS A N 1
ATOM 635 C CA . HIS A 1 80 ? 8.031 -4.306 -17.706 1.00 71.50 80 HIS A CA 1
ATOM 636 C C . HIS A 1 80 ? 6.795 -3.385 -17.673 1.00 71.50 80 HIS A C 1
ATOM 638 O O . HIS A 1 80 ? 6.789 -2.321 -18.294 1.00 71.50 80 HIS A O 1
ATOM 644 N N . HIS A 1 81 ? 5.764 -3.773 -16.921 1.00 69.94 81 HIS A N 1
ATOM 645 C CA . HIS A 1 81 ? 4.539 -3.009 -16.723 1.00 69.94 81 HIS A CA 1
ATOM 646 C C . HIS A 1 81 ? 4.575 -2.308 -15.362 1.00 69.94 81 HIS A C 1
ATOM 648 O O . HIS A 1 81 ? 4.895 -2.909 -14.334 1.00 69.94 81 HIS A O 1
ATOM 654 N N . LEU A 1 82 ? 4.263 -1.014 -15.339 1.00 65.88 82 LEU A N 1
ATOM 655 C CA . LEU A 1 82 ? 4.037 -0.297 -14.086 1.00 65.88 82 LEU A CA 1
ATOM 656 C C . LEU A 1 82 ? 2.578 -0.506 -13.675 1.00 65.88 82 LEU A C 1
ATOM 658 O O . LEU A 1 82 ? 1.705 -0.267 -14.510 1.00 65.88 82 LEU A O 1
ATOM 662 N N . PRO A 1 83 ? 2.291 -0.897 -12.418 1.00 66.81 83 PRO A N 1
ATOM 663 C CA . PRO A 1 83 ? 0.913 -1.036 -11.971 1.00 66.81 83 PRO A CA 1
ATOM 664 C C . PRO A 1 83 ? 0.124 0.262 -12.198 1.00 66.81 83 PRO A C 1
ATOM 666 O O . PRO A 1 83 ? 0.621 1.370 -11.978 1.00 66.81 83 PRO A O 1
ATOM 669 N N . THR A 1 84 ? -1.109 0.121 -12.662 1.00 70.88 84 THR A N 1
ATOM 670 C CA . THR A 1 84 ? -2.093 1.195 -12.800 1.00 70.88 84 THR A CA 1
ATOM 671 C C . THR A 1 84 ? -2.639 1.613 -11.435 1.00 70.88 84 THR A C 1
ATOM 673 O O . THR A 1 84 ? -2.490 0.902 -10.444 1.00 70.88 84 THR A O 1
ATOM 676 N N . GLU A 1 85 ? -3.298 2.773 -11.358 1.00 64.62 85 GLU A N 1
ATOM 677 C CA . GLU A 1 85 ? -3.892 3.289 -10.112 1.00 64.62 85 GLU A CA 1
ATOM 678 C C . GLU A 1 85 ? -4.845 2.285 -9.437 1.00 64.62 85 GLU A C 1
ATOM 680 O O . GLU A 1 85 ? -4.834 2.146 -8.214 1.00 64.62 85 GLU A O 1
ATOM 685 N N . GLU A 1 86 ? -5.620 1.538 -10.225 1.00 67.12 86 GLU A N 1
ATOM 686 C CA . GLU A 1 86 ? -6.508 0.493 -9.708 1.00 67.12 86 GLU A CA 1
ATOM 687 C C . GLU A 1 86 ? -5.729 -0.713 -9.161 1.00 67.12 86 GLU A C 1
ATOM 689 O O . GLU A 1 86 ? -6.127 -1.289 -8.153 1.00 67.12 86 GLU A O 1
ATOM 694 N N . GLU A 1 87 ? -4.594 -1.069 -9.768 1.00 67.31 87 GLU A N 1
ATOM 695 C CA . GLU A 1 87 ? -3.725 -2.169 -9.317 1.00 67.31 87 GLU A CA 1
ATOM 696 C C . GLU A 1 87 ? -2.930 -1.808 -8.055 1.00 67.31 87 GLU A C 1
ATOM 698 O O . GLU A 1 87 ? -2.588 -2.679 -7.253 1.00 67.31 87 GLU A O 1
ATOM 703 N N . TRP A 1 88 ? -2.670 -0.516 -7.846 1.00 71.25 88 TRP A N 1
ATOM 704 C CA . TRP A 1 88 ? -2.113 0.011 -6.604 1.00 71.25 88 TRP A CA 1
ATOM 705 C C . TRP A 1 88 ? -3.109 -0.055 -5.435 1.00 71.25 88 TRP A C 1
ATOM 707 O O . TRP A 1 88 ? -2.697 -0.075 -4.272 1.00 71.25 88 TRP A O 1
ATOM 717 N N . ALA A 1 89 ? -4.414 -0.108 -5.708 1.00 69.19 89 ALA A N 1
ATOM 718 C CA . ALA A 1 89 ? -5.459 -0.205 -4.698 1.00 69.19 89 ALA A CA 1
ATOM 719 C C . ALA A 1 89 ? -5.866 -1.668 -4.458 1.00 69.19 89 ALA A C 1
ATOM 721 O O . ALA A 1 89 ? -6.597 -2.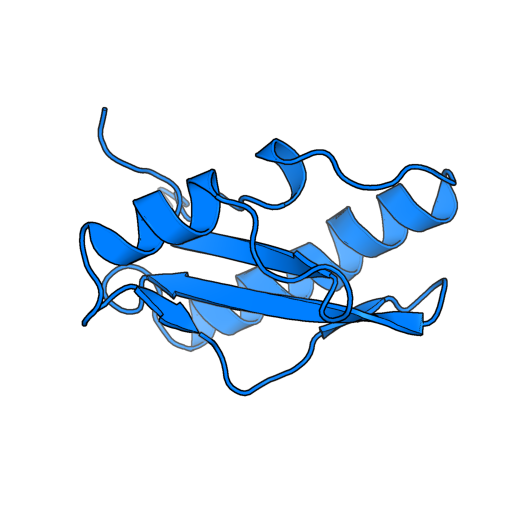273 -5.239 1.00 69.19 89 ALA A O 1
ATOM 722 N N . VAL A 1 90 ? -5.473 -2.245 -3.321 1.00 65.12 90 VAL A N 1
ATOM 723 C CA . VAL A 1 90 ? -5.915 -3.598 -2.962 1.00 65.12 90 VAL A CA 1
ATOM 724 C C . VAL A 1 90 ? -7.201 -3.507 -2.141 1.00 65.12 90 VAL A C 1
ATOM 726 O O . VAL A 1 90 ? -7.242 -3.020 -1.004 1.00 65.12 90 VAL A O 1
ATOM 729 N N . MET A 1 91 ? -8.292 -4.008 -2.725 1.00 61.28 91 MET A N 1
ATOM 730 C CA . MET A 1 91 ? -9.557 -4.164 -2.015 1.00 61.28 91 MET A CA 1
ATOM 731 C C . MET A 1 91 ? -9.451 -5.310 -1.012 1.00 61.28 91 MET A C 1
ATOM 733 O O . MET A 1 91 ? -9.546 -6.483 -1.374 1.00 61.28 91 MET A O 1
ATOM 737 N N . GLY A 1 92 ? -9.264 -4.973 0.265 1.00 50.41 92 GLY A N 1
ATOM 738 C CA . GLY A 1 92 ? -9.396 -5.908 1.378 1.00 50.41 92 GLY A CA 1
ATOM 739 C C . GLY A 1 92 ? -10.863 -6.259 1.599 1.00 50.41 92 GLY A C 1
ATOM 740 O O . GLY A 1 92 ? -11.458 -5.880 2.597 1.00 50.41 92 GLY A O 1
ATOM 741 N N . ALA A 1 93 ? -11.467 -6.964 0.650 1.00 36.81 93 ALA A N 1
ATOM 742 C CA . ALA A 1 93 ? -12.752 -7.614 0.834 1.00 36.81 93 ALA A CA 1
ATOM 743 C C . ALA A 1 93 ? -12.545 -9.114 0.645 1.00 36.81 93 ALA A C 1
ATOM 745 O O . ALA A 1 93 ? -12.896 -9.671 -0.392 1.00 36.81 93 ALA A O 1
ATOM 746 N N . TRP A 1 94 ? -11.967 -9.768 1.652 1.00 41.69 94 TRP A N 1
ATOM 747 C CA . TRP A 1 94 ? -12.134 -11.210 1.786 1.00 41.69 94 TRP A CA 1
ATOM 748 C C . TRP A 1 94 ? -13.357 -11.446 2.662 1.00 41.69 94 TRP A C 1
ATOM 750 O O . TRP A 1 94 ? -13.307 -11.328 3.882 1.00 41.69 94 TRP A O 1
ATOM 760 N N . VAL A 1 95 ? -14.479 -11.717 1.992 1.00 39.12 95 VAL A N 1
ATOM 761 C CA . VAL A 1 95 ? -15.571 -12.491 2.576 1.00 39.12 95 VAL A CA 1
ATOM 762 C C . VAL A 1 95 ? -15.079 -13.936 2.552 1.00 39.12 95 VAL A C 1
ATOM 764 O O . VAL A 1 95 ? -15.013 -14.541 1.482 1.00 39.12 95 VAL A O 1
ATOM 767 N N . GLY A 1 96 ? -14.640 -14.427 3.705 1.00 37.78 96 GLY A N 1
ATOM 768 C CA . GLY A 1 96 ? -14.432 -15.842 3.994 1.00 37.78 96 GLY A CA 1
ATOM 769 C C . GLY A 1 96 ? -15.317 -16.208 5.165 1.00 37.78 96 GLY A C 1
ATOM 770 O O . GLY A 1 96 ? -15.198 -15.502 6.189 1.00 37.78 96 GLY A O 1
#

Sequence (96 aa):
MRDRVAIVFYPEKEGPLPAMLEWQRRNPDWRQPLPDVVVCPVCGIAVRAIADLALLDPTQLRQAIARFRDDHLRAACSEHHLPTEEEWAVMGAWVG

Mean predicted aligned error: 5.8 Å

Secondary structure (DSSP, 8-state):
------EEEEETTT---HHHHHHHHHSTTTEEE-SPPEE-TTT--EEEEEEETTT--HHHHHHHHHHIIIIIIHHHHHTTPPPPHHHHEE------